Protein AF-A0A7K4B8G2-F1 (afdb_monomer)

Sequence (146 aa):
MVTYFCTTCWHASPSYLKSCPRCGSSDRFCTEQQYAELMIRYLHHPMRRYRLVALKNLTWLKWKDAIPEIRERIRIEKEPDVKAQARRTLESIETYHSRNDKPDSPYIEPGQTRQYALISEPVCKIIPIRQMLKKKGYHHLRYKKS

Mean predicted aligned error: 14.23 Å

Foldseek 3Di:
DWWWADPPPGDIDPDFDCADPVPRDSPGTHTLVVSLVVLLVQCPPPDPVSVLVSLVSCLVSLDPVSLVSLVVSLVPPPDVVSNVSSVVSNCSSCVVCVVVPPDPPPDDPPPDPPPPDDDPDPPPPPDPVVVVCVVVVVPVPDDDDD

Structure (mmCIF, N/CA/C/O backbone):
data_AF-A0A7K4B8G2-F1
#
_entry.id   AF-A0A7K4B8G2-F1
#
loop_
_atom_site.group_PDB
_atom_site.id
_atom_site.type_symbol
_atom_site.label_atom_id
_atom_site.label_alt_id
_atom_site.label_comp_id
_atom_site.label_asym_id
_atom_site.label_entity_id
_atom_site.label_seq_id
_atom_site.pdbx_PDB_ins_code
_atom_site.Cartn_x
_atom_site.Cartn_y
_atom_site.Cartn_z
_atom_site.occupancy
_atom_site.B_iso_or_equiv
_atom_site.auth_seq_id
_atom_site.auth_comp_id
_atom_site.auth_asym_id
_atom_site.auth_atom_id
_atom_site.pdbx_PDB_model_num
ATOM 1 N N . MET A 1 1 ? 1.604 7.423 -19.012 1.00 68.88 1 MET A N 1
ATOM 2 C CA . MET A 1 1 ? 2.724 6.459 -19.125 1.00 68.88 1 MET A CA 1
ATOM 3 C C . MET A 1 1 ? 2.443 5.311 -18.175 1.00 68.88 1 MET A C 1
ATOM 5 O O . MET A 1 1 ? 1.980 5.583 -17.078 1.00 68.88 1 MET A O 1
ATOM 9 N N . VAL A 1 2 ? 2.652 4.064 -18.599 1.00 82.12 2 VAL A N 1
ATOM 10 C CA . VAL A 1 2 ? 2.402 2.878 -17.762 1.00 82.12 2 VAL A CA 1
ATOM 11 C C . VAL A 1 2 ? 3.645 2.600 -16.917 1.00 82.12 2 VAL A C 1
ATOM 13 O O . VAL A 1 2 ? 4.735 2.499 -17.474 1.00 82.12 2 VAL A O 1
ATOM 16 N N . THR A 1 3 ? 3.489 2.480 -15.597 1.00 89.19 3 THR A N 1
ATOM 17 C CA . THR A 1 3 ? 4.586 2.123 -14.681 1.00 89.19 3 THR A CA 1
ATOM 18 C C . THR A 1 3 ? 4.527 0.631 -14.355 1.00 89.19 3 THR A C 1
ATOM 20 O O . THR A 1 3 ? 3.448 0.079 -14.131 1.00 89.19 3 THR A O 1
ATOM 23 N N . TYR A 1 4 ? 5.688 -0.020 -14.323 1.00 90.06 4 TYR A N 1
ATOM 24 C CA . TYR A 1 4 ? 5.842 -1.436 -13.999 1.00 90.06 4 TYR A CA 1
ATOM 25 C C . TYR A 1 4 ? 6.581 -1.627 -12.679 1.00 90.06 4 TYR A C 1
ATOM 27 O O . TYR A 1 4 ? 7.459 -0.836 -12.329 1.00 90.06 4 TYR A O 1
ATOM 35 N N . PHE A 1 5 ? 6.274 -2.715 -11.978 1.00 91.38 5 PHE A N 1
ATOM 36 C CA . PHE A 1 5 ? 6.774 -2.970 -10.630 1.00 91.38 5 PHE A CA 1
ATOM 37 C C . PHE A 1 5 ? 7.434 -4.331 -10.499 1.00 91.38 5 PHE A C 1
ATOM 39 O O . PHE A 1 5 ? 6.859 -5.352 -10.871 1.00 91.38 5 PHE A O 1
ATOM 46 N N . CYS A 1 6 ? 8.620 -4.347 -9.895 1.00 91.38 6 CYS A N 1
ATOM 47 C CA . CYS A 1 6 ? 9.242 -5.577 -9.428 1.00 91.38 6 CYS A CA 1
ATOM 48 C C . CYS A 1 6 ? 8.544 -6.057 -8.149 1.00 91.38 6 CYS A C 1
ATOM 50 O O . CYS A 1 6 ? 8.520 -5.351 -7.139 1.00 91.38 6 CYS A 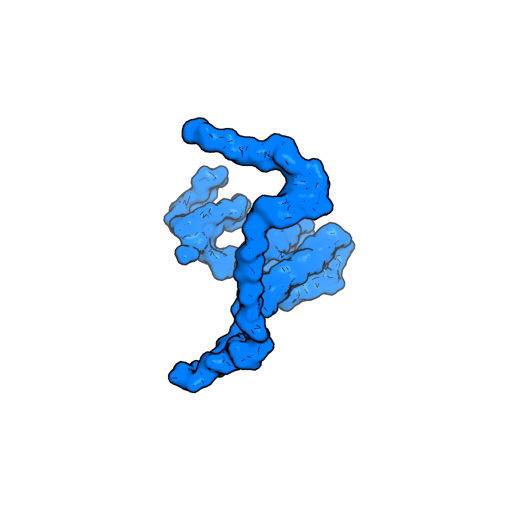O 1
ATOM 52 N N . THR A 1 7 ? 8.018 -7.277 -8.165 1.00 89.88 7 THR A N 1
ATOM 53 C CA . THR A 1 7 ? 7.311 -7.892 -7.029 1.00 89.88 7 THR A CA 1
ATOM 54 C C . THR A 1 7 ? 8.234 -8.206 -5.847 1.00 89.88 7 THR A C 1
ATOM 56 O O . THR A 1 7 ? 7.792 -8.186 -4.697 1.00 89.88 7 THR A O 1
ATOM 59 N N . THR A 1 8 ? 9.522 -8.429 -6.118 1.00 89.75 8 THR A N 1
ATOM 60 C CA . THR A 1 8 ? 10.526 -8.837 -5.124 1.00 89.75 8 THR A CA 1
ATOM 61 C C . THR A 1 8 ? 11.086 -7.660 -4.328 1.00 89.75 8 THR A C 1
ATOM 63 O O . THR A 1 8 ? 11.188 -7.729 -3.105 1.00 89.75 8 THR A O 1
ATOM 66 N N . CYS A 1 9 ? 11.461 -6.567 -5.005 1.00 89.81 9 CYS A N 1
ATOM 67 C CA . CYS A 1 9 ? 12.116 -5.415 -4.364 1.00 89.81 9 CYS A CA 1
ATOM 68 C C . CYS A 1 9 ? 11.344 -4.094 -4.473 1.00 89.81 9 CYS A C 1
ATOM 70 O O . CYS A 1 9 ? 11.853 -3.059 -4.032 1.00 89.81 9 CYS A O 1
ATOM 72 N N . TRP A 1 10 ? 10.148 -4.117 -5.071 1.00 90.31 10 TRP A N 1
ATOM 73 C CA . TRP A 1 10 ? 9.252 -2.959 -5.205 1.00 90.31 10 TRP A CA 1
ATOM 74 C C . TRP A 1 10 ? 9.845 -1.814 -6.033 1.00 90.31 10 TRP A C 1
ATOM 76 O O . TRP A 1 10 ? 9.486 -0.651 -5.869 1.00 90.31 10 TRP A O 1
ATOM 86 N N . HIS A 1 11 ? 10.796 -2.127 -6.914 1.00 90.88 11 HIS A N 1
ATOM 87 C CA . HIS A 1 11 ? 11.365 -1.151 -7.833 1.00 90.88 11 HIS A CA 1
ATOM 88 C C . HIS A 1 11 ? 10.362 -0.811 -8.940 1.00 90.88 11 HIS A C 1
ATOM 90 O O . HIS A 1 11 ? 9.848 -1.715 -9.599 1.00 90.88 11 HIS A O 1
ATOM 96 N N . ALA A 1 12 ? 10.122 0.485 -9.134 1.00 91.75 12 ALA A N 1
ATOM 97 C CA . ALA A 1 12 ? 9.294 1.025 -10.203 1.00 91.75 12 ALA A CA 1
ATOM 98 C C . ALA A 1 12 ? 10.139 1.288 -11.457 1.00 91.75 12 ALA A C 1
ATOM 100 O O . ALA A 1 12 ? 11.237 1.836 -11.353 1.00 91.75 12 ALA A O 1
ATOM 101 N N . SER A 1 13 ? 9.615 0.935 -12.628 1.00 90.25 13 SER A N 1
ATOM 102 C CA . SER A 1 13 ? 10.247 1.148 -13.931 1.00 90.25 13 SER A CA 1
ATOM 103 C C . SER A 1 13 ? 9.246 1.764 -14.916 1.00 90.25 13 SER A C 1
ATOM 105 O O . SER A 1 13 ? 8.100 1.312 -14.965 1.00 90.25 13 SER A O 1
ATOM 107 N N . PRO A 1 14 ? 9.644 2.760 -15.732 1.00 91.12 14 PRO A N 1
ATOM 108 C CA . PRO A 1 14 ? 8.775 3.340 -16.760 1.00 91.12 14 PRO A CA 1
ATOM 109 C C . PRO A 1 14 ? 8.568 2.411 -17.968 1.00 91.12 14 PRO A C 1
ATOM 111 O O . PRO A 1 14 ? 7.732 2.682 -18.826 1.00 91.12 14 PRO A O 1
ATOM 114 N N . SER A 1 15 ? 9.342 1.329 -18.062 1.00 89.38 15 SER A N 1
ATOM 115 C CA . SER A 1 15 ? 9.267 0.334 -19.128 1.00 89.38 15 SER A CA 1
ATOM 116 C C . SER A 1 15 ? 9.265 -1.081 -18.556 1.00 89.38 15 SER A C 1
ATOM 118 O O . SER A 1 15 ? 9.790 -1.339 -17.468 1.00 89.38 15 SER A O 1
ATOM 120 N N . TYR A 1 16 ? 8.665 -2.009 -19.299 1.00 88.00 16 TYR A N 1
ATOM 121 C CA . TYR A 1 16 ? 8.719 -3.426 -18.966 1.00 88.00 16 TYR A CA 1
ATOM 122 C C . TYR A 1 16 ? 10.147 -3.952 -19.161 1.00 88.00 16 TYR A C 1
ATOM 124 O O . TYR A 1 16 ? 10.740 -3.771 -20.225 1.00 88.00 16 TYR A O 1
ATOM 132 N N . LEU A 1 17 ? 10.686 -4.625 -18.143 1.00 87.69 17 LEU A N 1
ATOM 133 C CA . LEU A 1 17 ? 12.022 -5.219 -18.160 1.00 87.69 17 LEU A CA 1
ATOM 134 C C . LEU A 1 17 ? 11.918 -6.725 -17.900 1.00 87.69 17 LEU A C 1
ATOM 136 O O . LEU A 1 17 ? 11.107 -7.168 -17.091 1.00 87.69 17 LEU A O 1
ATOM 140 N N . LYS A 1 18 ? 12.761 -7.520 -18.571 1.00 88.06 18 LYS A N 1
ATOM 141 C CA . LYS A 1 18 ? 12.840 -8.976 -18.341 1.00 88.06 18 LYS A CA 1
ATOM 142 C C . LYS A 1 18 ? 13.456 -9.327 -16.984 1.00 88.06 18 LYS A C 1
ATOM 144 O O . LYS A 1 18 ? 13.205 -10.405 -16.465 1.00 88.06 18 LYS A O 1
ATOM 149 N N . SER A 1 19 ? 14.283 -8.441 -16.438 1.00 91.19 19 SER A N 1
ATOM 150 C CA . SER A 1 19 ? 14.939 -8.613 -15.148 1.00 91.19 19 SER A CA 1
ATOM 151 C C . SER A 1 19 ? 15.019 -7.285 -14.411 1.00 91.19 19 SER A C 1
ATOM 153 O O . SER A 1 19 ? 15.093 -6.211 -15.012 1.00 91.19 19 SER A O 1
ATOM 155 N N . CYS A 1 20 ? 14.956 -7.347 -13.083 1.00 91.25 20 CYS A N 1
ATOM 156 C CA . CYS A 1 20 ? 14.972 -6.150 -12.266 1.00 91.25 20 CYS A CA 1
ATOM 157 C C . CYS A 1 20 ? 16.390 -5.579 -12.185 1.00 91.25 20 CYS A C 1
ATOM 159 O O . CYS A 1 20 ? 17.270 -6.265 -11.664 1.00 91.25 20 CYS A O 1
ATOM 161 N N . PRO A 1 21 ? 16.620 -4.311 -12.579 1.00 92.00 21 PRO A N 1
ATOM 162 C CA . PRO A 1 21 ? 17.955 -3.715 -12.531 1.00 92.00 21 PRO A CA 1
ATOM 163 C C . PRO A 1 21 ? 18.452 -3.519 -11.093 1.00 92.00 21 PRO A C 1
ATOM 165 O O . PRO A 1 21 ? 19.644 -3.362 -10.866 1.00 92.00 21 PRO A O 1
ATOM 168 N N . ARG A 1 22 ? 17.541 -3.536 -10.109 1.00 92.50 22 ARG A N 1
ATOM 169 C CA . ARG A 1 22 ? 17.868 -3.336 -8.695 1.00 92.50 22 ARG A CA 1
ATOM 170 C C . ARG A 1 22 ? 18.217 -4.627 -7.959 1.00 92.50 22 ARG A C 1
ATOM 172 O O . ARG A 1 22 ? 19.099 -4.605 -7.111 1.00 92.50 22 ARG A O 1
ATOM 179 N N . CYS A 1 23 ? 17.493 -5.719 -8.212 1.00 93.25 23 CYS A N 1
ATOM 180 C CA . CYS A 1 23 ? 17.643 -6.958 -7.437 1.00 93.25 23 CYS A CA 1
ATOM 181 C C . CYS A 1 23 ? 17.953 -8.201 -8.278 1.00 93.25 23 CYS A C 1
ATOM 183 O O . CYS A 1 23 ? 18.018 -9.290 -7.722 1.00 93.25 23 CYS A O 1
ATOM 185 N N . GLY A 1 24 ? 18.080 -8.076 -9.601 1.00 91.44 24 GLY A N 1
ATOM 186 C CA . GLY A 1 24 ? 18.413 -9.186 -10.502 1.00 91.44 24 GLY A CA 1
ATOM 187 C C . GLY A 1 24 ? 17.293 -10.206 -10.733 1.00 91.44 24 GLY A C 1
ATOM 188 O O . GLY A 1 24 ? 17.444 -11.086 -11.570 1.00 91.44 24 GLY A O 1
ATOM 189 N N . SER A 1 25 ? 16.162 -10.078 -10.035 1.00 88.88 25 SER A N 1
ATOM 190 C CA . SER A 1 25 ? 15.000 -10.958 -10.188 1.00 88.88 25 SER A CA 1
ATOM 191 C C . SER A 1 25 ? 14.512 -10.973 -11.635 1.00 88.88 25 SER A C 1
ATOM 193 O O . SER A 1 25 ? 14.192 -9.913 -12.176 1.00 88.88 25 SER A O 1
ATOM 195 N N . SER A 1 26 ? 14.422 -12.160 -12.231 1.00 85.69 26 SER A N 1
ATOM 196 C CA . SER A 1 26 ? 13.740 -12.406 -13.508 1.00 85.69 26 SER A CA 1
ATOM 197 C C . SER A 1 26 ? 12.228 -12.576 -13.347 1.00 85.69 26 SER A C 1
ATOM 199 O O . SER A 1 26 ? 11.517 -12.703 -14.344 1.00 85.69 26 SER A O 1
ATOM 201 N N . ASP A 1 27 ? 11.726 -12.583 -12.106 1.00 71.31 27 ASP A N 1
ATOM 202 C CA . ASP A 1 27 ? 10.292 -12.686 -11.857 1.00 71.31 27 ASP A CA 1
ATOM 203 C C . ASP A 1 27 ? 9.531 -11.472 -12.393 1.00 71.31 27 ASP A C 1
ATOM 205 O O . ASP A 1 27 ? 10.029 -10.344 -12.433 1.00 71.31 27 ASP A O 1
ATOM 209 N N . ARG A 1 28 ? 8.296 -11.761 -12.818 1.00 72.69 28 ARG A N 1
ATOM 210 C CA . ARG A 1 28 ? 7.392 -10.892 -13.577 1.00 72.69 28 ARG A CA 1
ATOM 211 C C . ARG A 1 28 ? 7.379 -9.456 -13.045 1.00 72.69 28 ARG A C 1
ATOM 213 O O . ARG A 1 28 ? 6.961 -9.206 -11.916 1.00 72.69 28 ARG A O 1
ATOM 220 N N . PHE A 1 29 ? 7.742 -8.508 -13.910 1.00 83.38 29 PHE A N 1
ATOM 221 C CA . PHE A 1 29 ? 7.331 -7.120 -13.740 1.00 83.38 29 PHE A CA 1
ATOM 222 C C . PHE A 1 29 ? 5.820 -7.035 -13.931 1.00 83.38 29 PHE A C 1
ATOM 224 O O . PHE A 1 29 ? 5.295 -7.410 -14.980 1.00 83.38 29 PHE A O 1
ATOM 231 N N . CYS A 1 30 ? 5.128 -6.558 -12.906 1.00 88.75 30 CYS A N 1
ATOM 232 C CA . CYS A 1 30 ? 3.680 -6.418 -12.919 1.00 88.75 30 CYS A CA 1
ATOM 233 C C . CYS A 1 30 ? 3.278 -5.019 -13.378 1.00 88.75 30 CYS A C 1
ATOM 235 O O . CYS A 1 30 ? 4.003 -4.047 -13.148 1.00 88.75 30 CYS A O 1
ATOM 237 N N . THR A 1 31 ? 2.107 -4.916 -14.004 1.00 92.38 31 THR A N 1
ATOM 238 C CA . THR A 1 31 ? 1.465 -3.618 -14.241 1.00 92.38 31 THR A CA 1
ATOM 239 C C . THR A 1 31 ? 1.064 -2.975 -12.914 1.00 92.38 31 THR A C 1
ATOM 241 O O . THR A 1 31 ? 0.992 -3.644 -11.882 1.00 92.38 31 THR A O 1
ATOM 244 N N . GLU A 1 32 ? 0.769 -1.677 -12.937 1.00 92.88 32 GLU A N 1
ATOM 245 C CA . GLU A 1 32 ? 0.281 -0.948 -11.763 1.00 92.88 32 GLU A CA 1
ATOM 246 C C . GLU A 1 32 ? -0.926 -1.618 -11.097 1.00 92.88 32 GLU A C 1
ATOM 248 O O . GLU A 1 32 ? -0.909 -1.838 -9.888 1.00 92.88 32 GLU A O 1
ATOM 253 N N . GLN A 1 33 ? -1.916 -2.039 -11.889 1.00 94.12 33 GLN A N 1
ATOM 254 C CA . GLN A 1 33 ? -3.099 -2.739 -11.390 1.00 94.12 33 GLN A CA 1
ATOM 255 C C . GLN A 1 33 ? -2.739 -4.068 -10.710 1.00 94.12 33 GLN A C 1
ATOM 257 O O . GLN A 1 33 ? -3.117 -4.303 -9.566 1.00 94.12 33 GLN A O 1
ATOM 262 N N . GLN A 1 34 ? -1.959 -4.925 -11.379 1.00 93.94 34 GLN A N 1
ATOM 263 C CA . GLN A 1 34 ? -1.535 -6.214 -10.816 1.00 93.94 34 GLN A CA 1
ATOM 264 C C . GLN A 1 34 ? -0.732 -6.029 -9.523 1.00 93.94 34 GLN A C 1
ATOM 266 O O . GLN A 1 34 ? -0.855 -6.805 -8.574 1.00 93.94 34 GLN A O 1
ATOM 271 N N . TYR A 1 35 ? 0.101 -4.991 -9.484 1.00 94.81 35 TYR A N 1
ATOM 272 C CA . TYR A 1 35 ? 0.885 -4.653 -8.310 1.00 94.81 35 TYR A CA 1
ATOM 273 C C . TYR A 1 35 ? 0.003 -4.142 -7.164 1.00 94.81 35 TYR A C 1
ATOM 275 O O . TYR A 1 35 ? 0.189 -4.566 -6.022 1.00 94.81 35 TYR A O 1
ATOM 283 N N . ALA A 1 36 ? -0.996 -3.304 -7.449 1.00 96.38 36 ALA A N 1
ATOM 284 C CA . ALA A 1 36 ? -1.971 -2.849 -6.463 1.00 96.38 36 ALA A CA 1
ATOM 285 C C . ALA A 1 36 ? -2.772 -4.020 -5.869 1.00 96.38 36 ALA A C 1
ATOM 287 O O . ALA A 1 36 ? -2.872 -4.136 -4.646 1.00 96.38 36 ALA A O 1
ATOM 288 N N . GLU A 1 37 ? -3.260 -4.935 -6.709 1.00 96.81 37 GLU A N 1
ATOM 289 C CA . GLU A 1 37 ? -3.948 -6.160 -6.280 1.00 96.81 37 GLU A CA 1
ATOM 290 C C . GLU A 1 37 ? -3.058 -7.033 -5.380 1.00 96.81 37 GLU A C 1
ATOM 292 O O . GLU A 1 37 ? -3.507 -7.539 -4.347 1.00 96.81 37 GLU A O 1
ATOM 297 N N . LEU A 1 38 ? -1.771 -7.173 -5.719 1.00 95.81 38 LEU A N 1
ATOM 298 C CA . LEU A 1 38 ? -0.800 -7.868 -4.873 1.00 95.81 38 LEU A CA 1
ATOM 299 C C . LEU A 1 38 ? -0.633 -7.172 -3.513 1.00 95.81 38 LEU A C 1
ATOM 301 O O . LEU A 1 38 ? -0.613 -7.843 -2.479 1.00 95.81 38 LEU A O 1
ATOM 305 N N . MET A 1 39 ? -0.545 -5.839 -3.488 1.00 97.56 39 MET A N 1
ATOM 306 C CA . MET A 1 39 ? -0.435 -5.084 -2.236 1.00 97.56 39 MET A CA 1
ATOM 307 C C . MET A 1 39 ? -1.691 -5.229 -1.371 1.00 97.56 39 MET A C 1
ATOM 309 O O . MET A 1 39 ? -1.565 -5.376 -0.156 1.00 97.56 39 MET A O 1
ATOM 313 N N . ILE A 1 40 ? -2.884 -5.273 -1.970 1.00 98.38 40 ILE A N 1
ATOM 314 C CA . ILE A 1 40 ? -4.130 -5.559 -1.247 1.00 98.38 40 ILE A CA 1
ATOM 315 C C . ILE A 1 40 ? -4.045 -6.927 -0.555 1.00 98.38 40 ILE A C 1
ATOM 317 O O . ILE A 1 40 ? -4.314 -7.026 0.643 1.00 98.38 40 ILE A O 1
ATOM 321 N N . ARG A 1 41 ? -3.572 -7.972 -1.248 1.00 97.69 41 ARG A N 1
ATOM 322 C CA . ARG A 1 41 ? -3.358 -9.296 -0.628 1.00 97.69 41 ARG A CA 1
ATOM 323 C C . ARG A 1 41 ? -2.351 -9.232 0.522 1.00 97.69 41 ARG A C 1
ATOM 325 O O . ARG A 1 41 ? -2.555 -9.858 1.560 1.00 97.69 41 ARG A O 1
ATOM 332 N N . TYR A 1 42 ? -1.286 -8.443 0.379 1.00 97.50 42 TYR A N 1
ATOM 333 C CA . TYR A 1 42 ? -0.271 -8.271 1.423 1.00 97.50 42 TYR A CA 1
ATOM 334 C C . TYR A 1 42 ? -0.773 -7.547 2.676 1.00 97.50 42 TYR A C 1
ATOM 336 O O . TYR A 1 42 ? -0.154 -7.703 3.732 1.00 97.50 42 TYR A O 1
ATOM 344 N N . LEU A 1 43 ? -1.908 -6.839 2.627 1.00 98.31 43 LEU A N 1
ATOM 345 C CA . LEU A 1 43 ? -2.555 -6.339 3.845 1.00 98.31 43 LEU A CA 1
ATOM 346 C C . LEU A 1 43 ? -2.941 -7.481 4.790 1.00 98.31 43 LEU A C 1
ATOM 348 O O . LEU A 1 43 ? -2.916 -7.289 6.000 1.00 98.31 43 LEU A O 1
ATOM 352 N N . HIS A 1 44 ? -3.228 -8.672 4.262 1.00 97.38 44 HIS A N 1
ATOM 353 C CA . HIS A 1 44 ? -3.594 -9.866 5.034 1.00 97.38 44 HIS A CA 1
ATOM 354 C C . HIS A 1 44 ? -2.407 -10.738 5.437 1.00 97.38 44 HIS A C 1
ATOM 356 O O . HIS A 1 44 ? -2.587 -11.772 6.075 1.00 97.38 44 HIS A O 1
ATOM 362 N N . HIS A 1 45 ? -1.184 -10.329 5.105 1.00 97.62 45 HIS A N 1
ATOM 363 C CA . HIS A 1 45 ? -0.003 -11.133 5.381 1.00 97.62 45 HIS A CA 1
ATOM 364 C C . HIS A 1 45 ? 0.254 -11.252 6.899 1.00 97.62 45 HIS A C 1
ATOM 366 O O . HIS A 1 45 ? 0.174 -10.239 7.602 1.00 97.62 45 HIS A O 1
ATOM 372 N N . PRO A 1 46 ? 0.627 -12.434 7.433 1.00 97.25 46 PRO A N 1
ATOM 373 C CA . PRO A 1 46 ? 0.842 -12.630 8.873 1.00 97.25 46 PRO A CA 1
ATOM 374 C C . PRO A 1 46 ? 1.999 -11.794 9.431 1.00 97.25 46 PRO A C 1
ATOM 376 O O . PRO A 1 46 ? 1.942 -11.306 10.557 1.00 97.25 46 PRO A O 1
ATOM 379 N N . MET A 1 47 ? 3.043 -11.563 8.634 1.00 97.62 47 MET A N 1
ATOM 380 C CA . MET A 1 47 ? 4.174 -10.731 9.055 1.00 97.62 47 MET A CA 1
ATOM 381 C C . MET A 1 47 ? 3.882 -9.231 8.902 1.00 97.62 47 MET A C 1
ATOM 383 O O . MET A 1 47 ? 3.677 -8.741 7.786 1.00 97.62 47 MET A O 1
ATOM 387 N N . ARG A 1 48 ? 4.016 -8.496 10.013 1.00 97.75 48 ARG A N 1
ATOM 388 C CA . ARG A 1 48 ? 3.944 -7.027 10.131 1.00 97.75 48 ARG A CA 1
ATOM 389 C C . ARG A 1 48 ? 4.602 -6.264 8.981 1.00 97.75 48 ARG A C 1
ATOM 391 O O . ARG A 1 48 ? 4.016 -5.348 8.408 1.00 97.75 48 ARG A O 1
ATOM 398 N N . ARG A 1 49 ? 5.841 -6.642 8.635 1.00 97.06 49 ARG A N 1
ATOM 399 C CA . ARG A 1 49 ? 6.659 -5.951 7.625 1.00 97.06 49 ARG A CA 1
ATOM 400 C C . ARG A 1 49 ? 5.938 -5.839 6.280 1.00 97.06 49 ARG A C 1
ATOM 402 O O . ARG A 1 49 ? 5.964 -4.766 5.686 1.00 97.06 49 ARG A O 1
ATOM 409 N N . TYR A 1 50 ? 5.288 -6.907 5.818 1.00 96.81 50 TYR A N 1
ATOM 410 C CA . TYR A 1 50 ? 4.596 -6.901 4.527 1.00 96.81 50 TYR A CA 1
ATOM 411 C C . TYR A 1 50 ? 3.333 -6.042 4.553 1.00 96.81 50 TYR A C 1
ATOM 413 O O . TYR A 1 50 ? 3.095 -5.313 3.594 1.00 96.81 50 TYR A O 1
ATOM 421 N N . ARG A 1 51 ? 2.596 -6.017 5.671 1.00 98.25 51 ARG A N 1
ATOM 422 C CA . ARG A 1 51 ? 1.435 -5.126 5.833 1.00 98.25 51 ARG A CA 1
ATOM 423 C C . ARG A 1 51 ? 1.842 -3.654 5.757 1.00 98.25 51 ARG A C 1
ATOM 425 O O . ARG A 1 51 ? 1.231 -2.875 5.031 1.00 98.25 51 ARG A O 1
ATOM 432 N N . LEU A 1 52 ? 2.927 -3.273 6.438 1.00 98.12 52 LEU A N 1
ATOM 433 C CA . LEU A 1 52 ? 3.462 -1.905 6.372 1.00 98.12 52 LEU A CA 1
ATOM 434 C C . LEU A 1 52 ? 3.925 -1.522 4.964 1.00 98.12 52 LEU A C 1
ATOM 436 O O . LEU A 1 52 ? 3.693 -0.399 4.518 1.00 98.12 52 LEU A O 1
ATOM 440 N N . VAL A 1 53 ? 4.590 -2.443 4.269 1.00 96.44 53 VAL A N 1
ATOM 441 C CA . VAL A 1 53 ? 5.024 -2.237 2.883 1.00 96.44 53 VAL A CA 1
ATOM 442 C C . VAL A 1 53 ? 3.820 -2.055 1.967 1.00 96.44 53 VAL A C 1
ATOM 444 O O . VAL A 1 53 ? 3.811 -1.109 1.180 1.00 96.44 53 VAL A O 1
ATOM 447 N N . ALA A 1 54 ? 2.803 -2.906 2.089 1.00 97.69 54 ALA A N 1
ATOM 448 C CA . ALA A 1 54 ? 1.574 -2.804 1.316 1.00 97.69 54 ALA A CA 1
ATOM 449 C C . ALA A 1 54 ? 0.910 -1.438 1.496 1.00 97.69 54 ALA A C 1
ATOM 451 O O . ALA A 1 54 ? 0.661 -0.744 0.515 1.00 97.69 54 ALA A O 1
A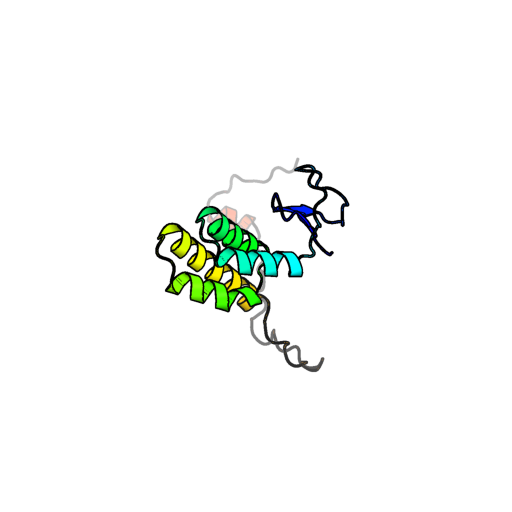TOM 452 N N . LEU A 1 55 ? 0.727 -0.995 2.742 1.00 98.50 55 LEU A N 1
ATOM 453 C CA . LEU A 1 55 ? 0.139 0.311 3.050 1.00 98.50 55 LEU A CA 1
ATOM 454 C C . LEU A 1 55 ? 0.931 1.478 2.438 1.00 98.50 55 LEU A C 1
ATOM 456 O O . LEU A 1 55 ? 0.344 2.395 1.862 1.00 98.50 55 LEU A O 1
ATOM 460 N N . LYS A 1 56 ? 2.267 1.442 2.513 1.00 97.19 56 LYS A N 1
ATOM 461 C CA . LYS A 1 56 ? 3.124 2.473 1.902 1.00 97.19 56 LYS A CA 1
ATOM 462 C C . LYS A 1 56 ? 2.993 2.501 0.379 1.00 97.19 56 LYS A C 1
ATOM 464 O O . LYS A 1 56 ? 2.850 3.579 -0.191 1.00 97.19 56 LYS A O 1
ATOM 469 N N . ASN A 1 57 ? 3.011 1.336 -0.266 1.00 96.19 57 ASN A N 1
ATOM 470 C CA . ASN A 1 57 ? 2.866 1.244 -1.717 1.00 96.19 57 ASN A CA 1
ATOM 471 C C . ASN A 1 57 ? 1.471 1.690 -2.170 1.00 96.19 57 ASN A C 1
ATOM 473 O O . ASN A 1 57 ? 1.372 2.501 -3.081 1.00 96.19 57 ASN A O 1
ATOM 477 N N . LEU A 1 58 ? 0.404 1.269 -1.486 1.00 97.69 58 LEU A N 1
ATOM 478 C CA . LEU A 1 58 ? -0.964 1.716 -1.777 1.00 97.69 58 LEU A CA 1
ATOM 479 C C . LEU A 1 58 ? -1.131 3.232 -1.592 1.00 97.69 58 LEU A C 1
ATOM 481 O O . LEU A 1 58 ? -1.796 3.882 -2.397 1.00 97.69 58 LEU A O 1
ATOM 485 N N . THR A 1 59 ? -0.472 3.819 -0.584 1.00 97.56 59 THR A N 1
ATOM 486 C CA . THR A 1 59 ? -0.435 5.282 -0.399 1.00 97.56 59 THR A CA 1
ATOM 487 C C . THR A 1 59 ? 0.205 5.986 -1.593 1.00 97.56 59 THR A C 1
ATOM 489 O O . THR A 1 59 ? -0.246 7.066 -1.976 1.00 97.56 59 THR A O 1
ATOM 492 N N . TRP A 1 60 ? 1.276 5.418 -2.146 1.00 95.31 60 TRP A N 1
ATOM 493 C CA . TRP A 1 60 ? 1.992 5.990 -3.283 1.00 95.31 60 TRP A CA 1
ATOM 494 C C . TRP A 1 60 ? 1.205 5.832 -4.590 1.00 95.31 60 TRP A C 1
ATOM 496 O O . TRP A 1 60 ? 1.078 6.805 -5.326 1.00 95.31 60 TRP A O 1
ATOM 506 N N . LEU A 1 61 ? 0.592 4.665 -4.807 1.00 95.19 61 LEU A N 1
ATOM 507 C CA . LEU A 1 61 ? -0.265 4.370 -5.962 1.00 95.19 61 LEU A CA 1
ATOM 508 C C . LEU A 1 61 ? -1.582 5.158 -5.972 1.00 95.19 61 LEU A C 1
ATOM 510 O O . LEU A 1 61 ? -2.220 5.264 -7.009 1.00 95.19 61 LEU A O 1
ATOM 514 N N . LYS A 1 62 ? -2.031 5.667 -4.816 1.00 96.50 62 LYS A N 1
ATOM 515 C CA . LYS A 1 62 ? -3.370 6.266 -4.655 1.00 96.50 62 LYS A CA 1
ATOM 516 C C . LYS A 1 62 ? -4.489 5.326 -5.119 1.00 96.50 62 LYS A C 1
ATOM 518 O O . LYS A 1 62 ? -5.492 5.774 -5.662 1.00 96.50 62 LYS A O 1
ATOM 523 N N . TRP A 1 63 ? -4.348 4.023 -4.886 1.00 97.06 63 TRP A N 1
ATOM 524 C CA . TRP A 1 63 ? -5.284 3.029 -5.413 1.00 97.06 63 TRP A CA 1
ATOM 525 C C . TRP A 1 63 ? -6.630 3.054 -4.672 1.00 97.06 63 TRP A C 1
ATOM 527 O O . TRP A 1 63 ? -6.706 2.667 -3.504 1.00 97.06 63 TRP A O 1
ATOM 537 N N . LYS A 1 64 ? -7.695 3.517 -5.342 1.00 97.00 64 LYS A N 1
ATOM 538 C CA . LYS A 1 64 ? -9.023 3.733 -4.736 1.00 97.00 64 LYS A CA 1
ATOM 539 C C . LYS A 1 64 ? -9.665 2.436 -4.249 1.00 97.00 64 LYS A C 1
ATOM 541 O O . LYS A 1 64 ? -10.196 2.393 -3.141 1.00 97.00 64 LYS A O 1
ATOM 546 N N . ASP A 1 65 ? -9.538 1.362 -5.021 1.00 97.06 65 ASP A N 1
ATOM 547 C CA . ASP A 1 65 ? -10.210 0.090 -4.725 1.00 97.06 65 ASP A CA 1
ATOM 548 C C . ASP A 1 65 ? -9.642 -0.616 -3.485 1.00 97.06 65 ASP A C 1
ATOM 550 O O . ASP A 1 65 ? -10.241 -1.556 -2.97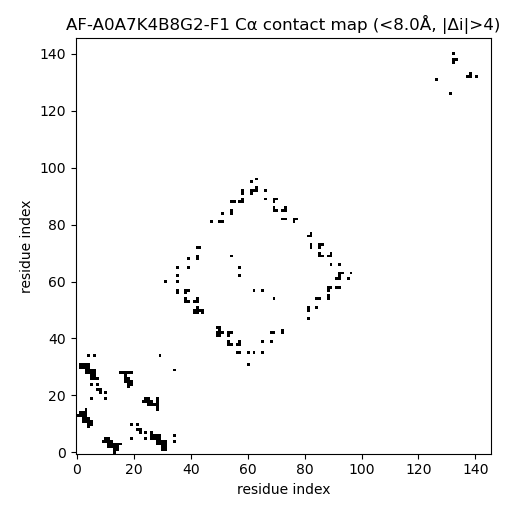2 1.00 97.06 65 ASP A O 1
ATOM 554 N N . ALA A 1 66 ? -8.510 -0.148 -2.947 1.00 98.12 66 ALA A N 1
ATOM 555 C CA . ALA A 1 66 ? -7.951 -0.664 -1.702 1.00 98.12 66 ALA A CA 1
ATOM 556 C C . ALA A 1 66 ? -8.662 -0.125 -0.445 1.00 98.12 66 ALA A C 1
ATOM 558 O O . ALA A 1 66 ? -8.435 -0.648 0.648 1.00 98.12 66 ALA A O 1
ATOM 559 N N . ILE A 1 67 ? -9.506 0.910 -0.562 1.00 98.38 67 ILE A N 1
ATOM 560 C CA . ILE A 1 67 ? -10.177 1.560 0.579 1.00 98.38 67 ILE A CA 1
ATOM 561 C C . ILE A 1 67 ? -10.932 0.562 1.481 1.00 98.38 67 ILE A C 1
ATOM 563 O O . ILE A 1 67 ? -10.716 0.616 2.697 1.00 98.38 67 ILE A O 1
ATOM 567 N N . PRO A 1 68 ? -11.779 -0.355 0.962 1.00 98.50 68 PRO A N 1
ATOM 568 C CA . PRO A 1 68 ? -12.508 -1.307 1.804 1.00 98.50 68 PRO A CA 1
ATOM 569 C C . PRO A 1 68 ? -11.568 -2.196 2.626 1.00 98.50 68 PRO A C 1
ATOM 571 O O . PRO A 1 68 ? -11.754 -2.363 3.830 1.00 98.50 68 PRO A O 1
ATOM 574 N N . GLU A 1 69 ? -10.499 -2.681 1.998 1.00 98.56 69 GLU A N 1
ATOM 575 C CA . GLU A 1 69 ? -9.509 -3.570 2.614 1.00 98.56 69 GLU A CA 1
ATOM 576 C C . GLU A 1 69 ? -8.650 -2.850 3.661 1.00 98.56 69 GLU A C 1
ATOM 578 O O . GLU A 1 69 ? -8.319 -3.407 4.710 1.00 98.56 69 GLU A O 1
ATOM 583 N N . ILE A 1 70 ? -8.336 -1.571 3.435 1.00 98.69 70 ILE A N 1
ATOM 584 C CA . ILE A 1 70 ? -7.646 -0.735 4.425 1.00 98.69 70 ILE A CA 1
ATOM 585 C C . ILE A 1 70 ? -8.555 -0.471 5.634 1.00 98.69 70 ILE A C 1
ATOM 587 O O . ILE A 1 70 ? -8.087 -0.540 6.775 1.00 98.69 70 ILE A O 1
ATOM 591 N N . ARG A 1 71 ? -9.849 -0.196 5.420 1.00 98.69 71 ARG A N 1
ATOM 592 C CA . ARG A 1 71 ? -10.824 -0.016 6.513 1.00 98.69 71 ARG A CA 1
ATOM 593 C C . ARG A 1 71 ? -10.955 -1.281 7.351 1.00 98.69 71 ARG A C 1
ATOM 595 O O . ARG A 1 71 ? -10.886 -1.204 8.580 1.00 98.69 71 ARG A O 1
ATOM 602 N N . GLU A 1 72 ? -11.060 -2.432 6.696 1.00 98.38 72 GLU A N 1
ATOM 603 C CA . GLU A 1 72 ? -11.100 -3.718 7.385 1.00 98.38 72 GLU A CA 1
ATOM 604 C C . GLU A 1 72 ? -9.811 -3.962 8.176 1.00 98.38 72 GLU A C 1
ATOM 606 O O . GLU A 1 72 ? -9.861 -4.311 9.358 1.00 98.38 72 GLU A O 1
ATOM 611 N N . ARG A 1 73 ? -8.646 -3.653 7.590 1.00 98.06 73 ARG A N 1
ATOM 612 C CA . ARG A 1 73 ? -7.365 -3.729 8.300 1.00 98.06 73 ARG A CA 1
ATOM 613 C C . ARG A 1 73 ? -7.358 -2.883 9.570 1.00 98.06 73 ARG A C 1
ATOM 615 O O . ARG A 1 73 ? -6.946 -3.380 10.611 1.00 98.06 73 ARG A O 1
ATOM 622 N N . ILE A 1 74 ? -7.848 -1.641 9.533 1.00 98.56 74 ILE A N 1
ATOM 623 C CA . ILE A 1 74 ? -7.926 -0.770 10.724 1.00 98.56 74 ILE A CA 1
ATOM 624 C C . ILE A 1 74 ? -8.791 -1.396 11.831 1.00 98.56 74 ILE A C 1
ATOM 626 O O . ILE A 1 74 ? -8.489 -1.209 13.017 1.00 98.56 74 ILE A O 1
ATOM 630 N N . ARG A 1 75 ? -9.854 -2.120 11.460 1.00 98.50 75 ARG A N 1
ATOM 631 C CA . ARG A 1 75 ? -10.777 -2.773 12.398 1.00 98.50 75 ARG A CA 1
ATOM 632 C C . ARG A 1 75 ? -10.106 -3.925 13.144 1.00 98.50 75 ARG A C 1
ATOM 634 O O . ARG A 1 75 ? -10.221 -3.988 14.366 1.00 98.50 75 ARG A O 1
ATOM 641 N N . ILE A 1 76 ? -9.399 -4.797 12.425 1.00 98.06 76 ILE A N 1
ATOM 642 C CA . ILE A 1 76 ? -8.856 -6.051 12.977 1.00 98.06 76 ILE A CA 1
ATOM 643 C C . ILE A 1 76 ? -7.406 -5.958 13.468 1.00 98.06 76 ILE A C 1
ATOM 645 O O . ILE A 1 76 ? -6.948 -6.842 14.191 1.00 98.06 76 ILE A O 1
ATOM 649 N N . GLU A 1 77 ? -6.661 -4.924 13.069 1.00 98.19 77 GLU A N 1
ATOM 650 C CA . GLU A 1 77 ? -5.234 -4.818 13.376 1.00 98.19 77 GLU A CA 1
ATOM 651 C C . GLU A 1 77 ? -4.976 -4.610 14.875 1.00 98.19 77 GLU A C 1
ATOM 653 O O . GLU A 1 77 ? -5.537 -3.706 15.511 1.00 98.19 77 GLU A O 1
ATOM 658 N N . LYS A 1 78 ? -4.088 -5.450 15.417 1.00 97.44 78 LYS A N 1
ATOM 659 C CA . LYS A 1 78 ? -3.673 -5.436 16.827 1.00 97.44 78 LYS A CA 1
ATOM 660 C C . LYS A 1 78 ? -2.428 -4.582 17.033 1.00 97.44 78 LY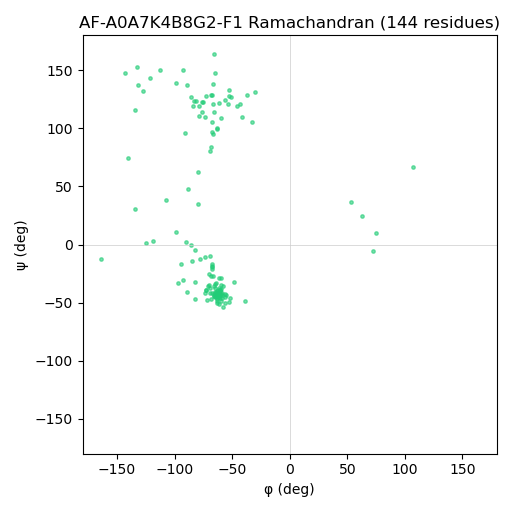S A C 1
ATOM 662 O O . LYS A 1 78 ? -2.251 -4.002 18.101 1.00 97.44 78 LYS A O 1
ATOM 667 N N . GLU A 1 79 ? -1.571 -4.502 16.019 1.00 98.31 79 GLU A N 1
ATOM 668 C CA . GLU A 1 79 ? -0.315 -3.767 16.096 1.00 98.31 79 GLU A CA 1
ATOM 669 C C . GLU A 1 79 ? -0.566 -2.253 15.926 1.00 98.31 79 GLU A C 1
ATOM 671 O O . GLU A 1 79 ? -1.090 -1.816 14.892 1.00 98.31 79 GLU A O 1
ATOM 676 N N . PRO A 1 80 ? -0.224 -1.419 16.927 1.00 98.06 80 PRO A N 1
ATOM 677 C CA . PRO A 1 80 ? -0.636 -0.014 16.958 1.00 98.06 80 PRO A CA 1
ATOM 678 C C . PRO A 1 80 ? -0.023 0.815 15.825 1.00 98.06 80 PRO A C 1
ATOM 680 O O . PRO A 1 80 ? -0.664 1.722 15.292 1.00 98.06 80 PRO A O 1
ATOM 683 N N . ASP A 1 81 ? 1.201 0.496 15.420 1.00 97.94 81 ASP A N 1
ATOM 684 C CA . ASP A 1 81 ? 1.915 1.181 14.350 1.00 97.94 81 ASP A CA 1
ATOM 685 C C . ASP A 1 81 ? 1.346 0.839 12.963 1.00 97.94 81 ASP A C 1
ATOM 687 O O . ASP A 1 81 ? 1.180 1.734 12.132 1.00 97.94 81 ASP A O 1
ATOM 691 N N . VAL A 1 82 ? 0.970 -0.425 12.728 1.00 98.44 82 VAL A N 1
ATOM 692 C CA . VAL A 1 82 ? 0.306 -0.839 11.484 1.00 98.44 82 VAL A CA 1
ATOM 693 C C . VAL A 1 82 ? -1.068 -0.185 11.392 1.00 98.44 82 VAL A C 1
ATOM 695 O O . VAL A 1 82 ? -1.418 0.369 10.349 1.00 98.44 82 VAL A O 1
ATOM 698 N N . LYS A 1 83 ? -1.816 -0.152 12.500 1.00 98.69 83 LYS A N 1
ATOM 699 C CA . LYS A 1 83 ? -3.119 0.520 12.577 1.00 98.69 83 LYS A CA 1
ATOM 700 C C . LYS A 1 83 ? -3.012 2.025 12.316 1.00 98.69 83 LYS A C 1
ATOM 702 O O . LYS A 1 83 ? -3.821 2.575 11.567 1.00 98.69 83 LYS A O 1
ATOM 707 N N . ALA A 1 84 ? -2.006 2.691 12.885 1.00 98.62 84 ALA A N 1
ATOM 708 C CA . ALA A 1 84 ? -1.740 4.107 12.632 1.00 98.62 84 ALA A CA 1
ATOM 709 C C . ALA A 1 84 ? -1.362 4.362 11.163 1.00 98.62 84 ALA A C 1
ATOM 711 O O . ALA A 1 84 ? -1.884 5.291 10.542 1.00 98.62 84 ALA A O 1
ATOM 712 N N . GLN A 1 85 ? -0.506 3.515 10.583 1.00 98.62 85 GLN A N 1
ATOM 713 C CA . GLN A 1 85 ? -0.143 3.603 9.169 1.00 98.62 85 GLN A CA 1
ATOM 714 C C . GLN A 1 85 ? -1.360 3.387 8.259 1.00 98.62 85 GLN A C 1
ATOM 716 O O . GLN A 1 85 ? -1.505 4.099 7.265 1.00 98.62 85 GLN A O 1
ATOM 721 N N . ALA A 1 86 ? -2.252 2.456 8.601 1.00 98.69 86 ALA A N 1
ATOM 722 C CA . ALA A 1 86 ? -3.463 2.189 7.832 1.00 98.69 86 ALA A CA 1
ATOM 723 C C . ALA A 1 86 ? -4.414 3.394 7.828 1.00 98.69 86 ALA A C 1
ATOM 725 O O . ALA A 1 86 ? -4.895 3.779 6.766 1.00 98.69 86 ALA A O 1
ATOM 726 N N . ARG A 1 87 ? -4.597 4.065 8.976 1.00 98.69 87 ARG A N 1
ATOM 727 C CA . ARG A 1 87 ? -5.383 5.311 9.063 1.00 98.69 87 ARG A CA 1
ATOM 728 C C . ARG A 1 87 ? -4.819 6.423 8.179 1.00 98.69 87 ARG A C 1
ATOM 730 O O . ARG A 1 87 ? -5.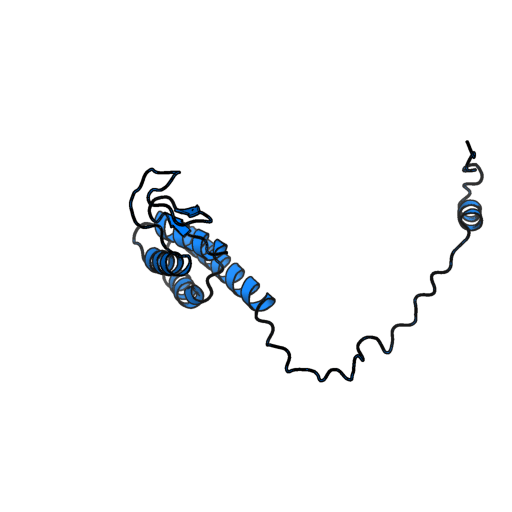561 7.000 7.395 1.00 98.69 87 ARG A O 1
ATOM 737 N N . ARG A 1 88 ? -3.504 6.670 8.248 1.00 98.62 88 ARG A N 1
ATOM 738 C CA . ARG A 1 88 ? -2.831 7.672 7.394 1.00 98.62 88 ARG A CA 1
ATOM 739 C C . ARG A 1 88 ? -2.960 7.344 5.907 1.00 98.62 88 ARG A C 1
ATOM 741 O O . ARG A 1 88 ? -3.130 8.234 5.082 1.00 98.62 88 ARG A O 1
ATOM 748 N N . THR A 1 89 ? -2.857 6.059 5.571 1.00 98.56 89 THR A N 1
ATOM 749 C CA . THR A 1 89 ? -3.004 5.571 4.193 1.00 98.56 89 THR A CA 1
ATOM 750 C C . THR A 1 89 ? -4.415 5.847 3.682 1.00 98.56 89 THR A C 1
ATOM 752 O O . THR A 1 89 ? -4.564 6.424 2.609 1.00 98.56 89 THR A O 1
ATOM 755 N N . LEU A 1 90 ? -5.435 5.499 4.475 1.00 98.62 90 LEU A N 1
ATOM 756 C CA . LEU A 1 90 ? -6.840 5.737 4.149 1.00 98.62 90 LEU A CA 1
ATOM 757 C C . LEU A 1 90 ? -7.116 7.224 3.907 1.00 98.62 90 LEU A C 1
ATOM 759 O O . LEU A 1 90 ? -7.570 7.588 2.827 1.00 98.62 90 LEU A O 1
ATOM 763 N N . GLU A 1 91 ? -6.745 8.076 4.864 1.00 98.31 91 GLU A N 1
ATOM 764 C CA . GLU A 1 91 ? -6.919 9.529 4.774 1.00 98.31 91 GLU A CA 1
ATOM 765 C C . GLU A 1 91 ? -6.240 10.108 3.524 1.00 98.31 91 GLU A C 1
ATOM 767 O O . GLU A 1 91 ? -6.814 10.934 2.813 1.00 98.31 91 GLU A O 1
ATOM 772 N N . SER A 1 92 ? -5.023 9.648 3.214 1.00 98.06 92 SER A N 1
ATOM 773 C CA . SER A 1 92 ? -4.275 10.116 2.047 1.00 98.06 92 SER A CA 1
ATOM 774 C C . SER A 1 92 ? -4.947 9.746 0.723 1.00 98.06 92 SER A C 1
ATOM 776 O O . SER A 1 92 ? -4.952 10.563 -0.202 1.00 98.06 92 SER A O 1
ATOM 778 N N . ILE A 1 93 ? -5.486 8.529 0.615 1.00 97.69 93 ILE A N 1
ATOM 779 C CA . ILE A 1 93 ? -6.172 8.053 -0.594 1.00 97.69 93 ILE A CA 1
ATOM 780 C C . ILE A 1 93 ? -7.518 8.768 -0.742 1.00 97.69 93 ILE A C 1
ATOM 782 O O . ILE A 1 93 ? -7.801 9.308 -1.810 1.00 97.69 93 ILE A O 1
ATOM 786 N N . GLU A 1 94 ? -8.313 8.849 0.326 1.00 96.81 94 GLU A N 1
ATOM 787 C CA . GLU A 1 94 ? -9.609 9.537 0.311 1.00 96.81 94 GLU A CA 1
ATOM 788 C C . GLU A 1 94 ? -9.455 11.025 -0.024 1.00 96.81 94 GLU A C 1
ATOM 790 O O . GLU A 1 94 ? -10.187 11.541 -0.867 1.00 96.81 94 GLU A O 1
ATOM 795 N N . THR A 1 95 ? -8.462 11.710 0.554 1.00 96.38 95 THR A N 1
ATOM 796 C CA . THR A 1 95 ? -8.185 13.126 0.255 1.00 96.38 95 THR A CA 1
ATOM 797 C C . THR A 1 95 ? -7.780 13.339 -1.202 1.00 96.38 95 THR A C 1
ATOM 799 O O . THR A 1 95 ? -8.179 14.330 -1.812 1.00 96.38 95 THR A O 1
ATOM 802 N N . TYR A 1 96 ? -6.978 12.434 -1.768 1.00 96.25 96 TYR A N 1
ATOM 803 C CA . TYR A 1 96 ? -6.564 12.515 -3.169 1.00 96.25 96 TYR A CA 1
ATOM 804 C C . TYR A 1 96 ? -7.765 12.388 -4.109 1.00 96.25 96 TYR A C 1
ATOM 806 O O . TYR A 1 96 ? -7.975 13.255 -4.956 1.00 96.25 96 TYR A O 1
ATOM 814 N N . HIS A 1 97 ? -8.589 11.360 -3.909 1.00 94.56 97 HIS A N 1
ATOM 815 C CA . HIS A 1 97 ? -9.765 11.120 -4.746 1.00 94.56 97 HIS A CA 1
ATOM 816 C C . HIS A 1 97 ? -10.848 12.170 -4.535 1.00 94.56 97 HIS A C 1
ATOM 818 O O . HIS A 1 97 ? -11.386 12.669 -5.505 1.00 94.56 97 HIS A O 1
ATOM 824 N N . SER A 1 98 ? -11.076 12.654 -3.315 1.00 92.94 98 SER A N 1
ATOM 825 C CA . SER A 1 98 ? -12.036 13.746 -3.073 1.00 92.94 98 SER A CA 1
ATOM 826 C C . SER A 1 98 ? -11.664 15.048 -3.798 1.00 92.94 98 SER A C 1
ATOM 828 O O . SER A 1 98 ? -12.533 15.854 -4.118 1.00 92.94 98 SER A O 1
ATOM 830 N N . ARG A 1 99 ? -10.367 15.284 -4.043 1.00 91.38 99 ARG A N 1
ATOM 831 C CA . ARG A 1 99 ? -9.880 16.463 -4.779 1.00 91.38 99 ARG A CA 1
ATOM 832 C C . ARG A 1 99 ? -9.948 16.292 -6.295 1.00 91.38 99 ARG A C 1
ATOM 834 O O . ARG A 1 99 ? -10.137 17.291 -6.988 1.00 91.38 99 ARG A O 1
ATOM 841 N N . ASN A 1 100 ? -9.766 15.066 -6.784 1.00 89.69 100 ASN A N 1
ATOM 842 C CA . ASN A 1 100 ? -9.664 14.763 -8.212 1.00 89.69 100 ASN A CA 1
ATOM 843 C C . ASN A 1 100 ? -10.990 14.293 -8.820 1.00 89.69 100 ASN A C 1
ATOM 845 O O . ASN A 1 100 ? -11.285 14.658 -9.950 1.00 89.69 100 ASN A O 1
ATOM 849 N N . ASP A 1 101 ? -11.820 13.587 -8.052 1.00 82.44 101 ASP A N 1
ATOM 850 C CA . ASP A 1 101 ? -13.152 13.106 -8.432 1.00 82.44 101 ASP A CA 1
ATOM 851 C C . ASP A 1 101 ? -14.201 14.223 -8.335 1.00 82.44 101 ASP A C 1
ATOM 853 O O . ASP A 1 101 ? -15.349 13.970 -7.959 1.00 82.44 101 ASP A O 1
ATOM 857 N N . LYS A 1 102 ? -13.837 15.480 -8.640 1.00 72.69 102 LYS A N 1
ATOM 858 C CA . LYS A 1 102 ? -14.869 16.504 -8.837 1.00 72.69 102 LYS A CA 1
ATOM 859 C C . LYS A 1 102 ? -15.865 15.914 -9.835 1.00 72.69 102 LYS A C 1
ATOM 861 O O . LYS A 1 102 ? -15.410 15.435 -10.874 1.00 72.69 102 LYS A O 1
ATOM 866 N N . PRO A 1 103 ? -17.172 15.897 -9.518 1.00 60.16 103 PRO A N 1
ATOM 867 C CA . PRO A 1 103 ? -18.152 15.390 -10.459 1.00 60.16 103 PRO A CA 1
ATOM 868 C C . PRO A 1 103 ? -17.919 16.132 -11.766 1.00 60.16 103 PRO A C 1
ATOM 870 O O . PRO A 1 103 ? -17.724 17.353 -11.724 1.00 60.16 103 PRO A O 1
ATOM 873 N N . ASP A 1 104 ? -17.872 15.393 -12.878 1.00 54.97 104 ASP A N 1
ATOM 874 C CA . ASP A 1 104 ? -17.942 15.980 -14.210 1.00 54.97 104 ASP A CA 1
ATOM 875 C C . ASP A 1 104 ? -19.002 17.065 -14.132 1.00 54.97 104 ASP A C 1
ATOM 877 O O . ASP A 1 104 ? -20.179 16.792 -13.877 1.00 54.97 104 ASP A O 1
ATOM 881 N N . SER A 1 105 ? -18.552 18.318 -14.204 1.00 49.94 105 SER A N 1
ATOM 882 C CA . SER A 1 105 ? -19.465 19.442 -14.241 1.00 49.94 105 SER A CA 1
ATOM 883 C C . SER A 1 105 ? -20.409 19.122 -15.392 1.00 49.94 105 SER A C 1
ATOM 885 O O . SER A 1 105 ? -19.906 18.935 -16.504 1.00 49.94 105 SER A O 1
ATOM 887 N N . PRO A 1 106 ? -21.735 19.021 -15.177 1.00 50.22 106 PRO A N 1
ATOM 888 C CA . PRO A 1 106 ? -22.640 18.894 -16.302 1.00 50.22 106 PRO A CA 1
ATOM 889 C C . PRO A 1 106 ? -22.308 20.056 -17.231 1.00 50.22 106 PRO A C 1
ATOM 891 O O . PRO A 1 106 ? -22.153 21.185 -16.755 1.00 50.22 106 PRO A O 1
ATOM 894 N N . TYR A 1 107 ? -22.063 19.734 -18.502 1.00 48.66 107 TYR A N 1
ATOM 895 C CA . TYR A 1 107 ? -21.794 20.678 -19.579 1.00 48.66 107 TYR A CA 1
ATOM 896 C C . TYR A 1 107 ? -22.575 21.976 -19.334 1.00 48.66 107 TYR A C 1
ATOM 898 O O . TYR A 1 107 ? -23.794 22.012 -19.482 1.00 48.66 107 TYR A O 1
ATOM 906 N N . ILE A 1 108 ? -21.881 23.035 -18.915 1.00 51.97 108 ILE A N 1
ATOM 907 C CA . ILE A 1 108 ? -22.440 24.377 -18.991 1.00 51.97 108 ILE A CA 1
ATOM 908 C C . ILE A 1 108 ? -22.249 24.755 -20.453 1.00 51.97 108 ILE A C 1
ATOM 910 O O . ILE A 1 108 ? -21.113 24.893 -20.910 1.00 51.97 108 ILE A O 1
ATOM 914 N N . GLU A 1 109 ? -23.361 24.836 -21.182 1.00 51.03 109 GLU A N 1
ATOM 915 C CA . GLU A 1 109 ? -23.475 25.476 -22.494 1.00 51.03 109 GLU A CA 1
ATOM 916 C C . GLU A 1 109 ? -22.464 26.636 -22.627 1.00 51.03 109 GLU A C 1
ATOM 918 O O . GLU A 1 109 ? -22.391 27.485 -21.725 1.00 51.03 109 GLU A O 1
ATOM 923 N N . PRO A 1 110 ? -21.679 26.717 -23.718 1.00 47.94 110 PRO A N 1
ATOM 924 C CA . PRO A 1 110 ? -20.778 27.837 -23.958 1.00 47.94 110 PRO A CA 1
ATOM 925 C C . PRO A 1 110 ? -21.614 29.086 -24.273 1.00 47.94 110 PRO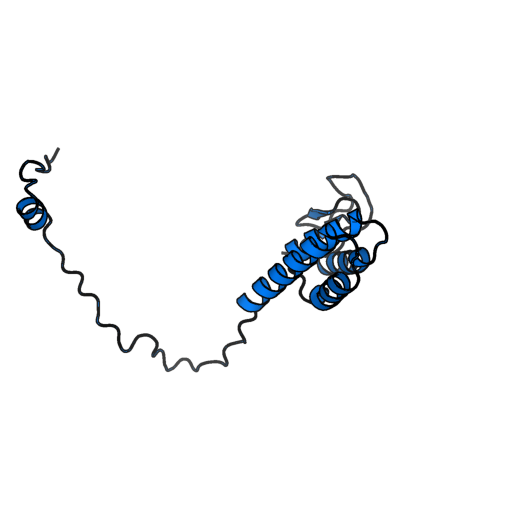 A C 1
ATOM 927 O O . PRO A 1 110 ? -21.836 29.439 -25.426 1.00 47.94 110 PRO A O 1
ATOM 930 N N . GLY A 1 111 ? -22.127 29.737 -23.229 1.00 52.81 111 GLY A N 1
ATOM 931 C CA . GLY A 1 111 ? -23.056 30.854 -23.382 1.00 52.81 111 GLY A CA 1
ATOM 932 C C . GLY A 1 111 ? -23.266 31.735 -22.152 1.00 52.81 111 GLY A C 1
ATOM 933 O O . GLY A 1 111 ? -23.797 32.832 -22.300 1.00 52.81 111 GLY A O 1
ATOM 934 N N . GLN A 1 112 ? -22.832 31.341 -20.948 1.00 51.03 112 GLN A N 1
ATOM 935 C CA . GLN A 1 112 ? -22.927 32.214 -19.769 1.00 51.03 112 GLN A CA 1
ATOM 936 C C . GLN A 1 112 ? -21.700 32.121 -18.859 1.00 51.03 112 GLN A C 1
ATOM 938 O O . GLN A 1 112 ? -21.741 31.622 -17.737 1.00 51.03 112 GLN A O 1
ATOM 943 N N . THR A 1 113 ? -20.602 32.723 -19.308 1.00 51.56 113 THR A N 1
ATOM 944 C CA . THR A 1 113 ? -19.520 33.161 -18.421 1.00 51.56 113 THR A CA 1
ATOM 945 C C . THR A 1 113 ? -20.032 34.320 -17.556 1.00 51.56 113 THR A C 1
ATOM 947 O O . THR A 1 113 ? -19.846 35.489 -17.879 1.00 51.56 113 THR A O 1
ATOM 950 N N . ARG A 1 114 ? -20.715 34.021 -16.445 1.00 52.09 114 ARG A N 1
ATOM 951 C CA . ARG A 1 114 ? -21.075 35.014 -15.410 1.00 52.09 114 ARG A CA 1
ATOM 952 C C . ARG A 1 114 ? -20.257 34.844 -14.125 1.00 52.09 114 ARG A C 1
ATOM 954 O O . ARG A 1 114 ? -20.770 35.043 -13.033 1.00 52.09 114 ARG A O 1
ATOM 961 N N . GLN A 1 115 ? -18.970 34.512 -14.235 1.00 48.12 115 GLN A N 1
ATOM 962 C CA . GLN A 1 115 ? -18.090 34.413 -13.058 1.00 48.12 115 GLN A CA 1
ATOM 963 C C . GLN A 1 115 ? -17.435 35.738 -12.616 1.00 48.12 115 GLN A C 1
ATOM 965 O O . GLN A 1 115 ? -16.754 35.745 -11.598 1.00 48.12 115 GLN A O 1
ATOM 970 N N . TYR A 1 116 ? -17.684 36.867 -13.297 1.00 52.78 116 TYR A N 1
ATOM 971 C CA . TYR A 1 116 ? -17.114 38.175 -12.915 1.00 52.78 116 TYR A CA 1
ATOM 972 C C . TYR A 1 116 ? -18.110 39.344 -12.919 1.00 52.78 116 TYR A C 1
ATOM 974 O O . TYR A 1 116 ? -17.725 40.486 -13.154 1.00 52.78 116 TYR A O 1
ATOM 982 N N . ALA A 1 117 ? -19.393 39.112 -12.645 1.00 52.56 117 ALA A N 1
ATOM 983 C CA . ALA A 1 117 ? -20.293 40.230 -12.367 1.00 52.56 117 ALA A CA 1
ATOM 984 C C . ALA A 1 117 ? -20.299 40.510 -10.857 1.00 52.56 117 ALA A C 1
ATOM 986 O O . ALA A 1 117 ? -21.049 39.874 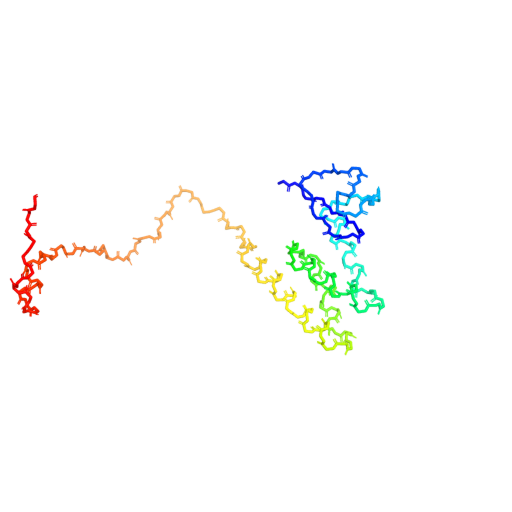-10.125 1.00 52.56 117 ALA A O 1
ATOM 987 N N . LEU A 1 118 ? -19.463 41.477 -10.453 1.00 54.34 118 LEU A N 1
ATOM 988 C CA . LEU A 1 118 ? -19.329 42.130 -9.135 1.00 54.34 118 LEU A CA 1
ATOM 989 C C . LEU A 1 118 ? -18.090 41.751 -8.319 1.00 54.34 118 LEU A C 1
ATOM 991 O O . LEU A 1 118 ? -18.192 41.256 -7.204 1.00 54.34 118 LEU A O 1
ATOM 995 N N . ILE A 1 119 ? -16.917 42.146 -8.812 1.00 53.94 119 ILE A N 1
ATOM 996 C CA . ILE A 1 119 ? -15.926 42.787 -7.942 1.00 53.94 119 ILE A CA 1
ATOM 997 C C . ILE A 1 119 ? -15.428 43.997 -8.726 1.00 53.94 119 ILE A C 1
ATOM 999 O O . ILE A 1 119 ? -14.894 43.845 -9.820 1.00 53.94 119 ILE A O 1
ATOM 1003 N N . SER A 1 120 ? -15.690 45.194 -8.202 1.00 61.72 120 SER A N 1
ATOM 1004 C CA . SER A 1 120 ? -15.153 46.464 -8.695 1.00 61.72 120 SER A CA 1
ATOM 1005 C C . SER A 1 120 ? -13.710 46.296 -9.161 1.00 61.72 120 SER A C 1
ATOM 1007 O O . SER A 1 120 ? -12.893 45.783 -8.392 1.00 61.72 120 SER A O 1
ATOM 1009 N N . GLU A 1 121 ? -13.400 46.738 -10.380 1.00 55.94 121 GLU A N 1
ATOM 1010 C CA . GLU A 1 121 ? -12.025 46.816 -10.868 1.00 55.94 121 GLU A CA 1
ATOM 1011 C C . GLU A 1 121 ? -11.155 47.458 -9.776 1.00 55.94 121 GLU A C 1
ATOM 1013 O O . GLU A 1 121 ? -11.438 48.591 -9.363 1.00 55.94 121 GLU A O 1
ATOM 1018 N N . PRO A 1 122 ? -10.130 46.771 -9.237 1.00 56.12 122 PRO A N 1
ATOM 1019 C CA . PRO A 1 122 ? -9.192 47.436 -8.359 1.00 56.12 122 PRO A CA 1
ATOM 1020 C C . PRO A 1 122 ? -8.425 48.437 -9.220 1.00 56.12 122 PRO A C 1
ATOM 1022 O O . PRO A 1 122 ? -7.459 48.094 -9.900 1.00 56.12 122 PRO A O 1
ATOM 1025 N N . VAL A 1 123 ? -8.875 49.693 -9.203 1.00 53.56 123 VAL A N 1
ATOM 1026 C CA . VAL A 1 123 ? -8.138 50.810 -9.784 1.00 53.56 123 VAL A CA 1
ATOM 1027 C C . VAL A 1 123 ? -6.841 50.915 -8.997 1.00 53.56 123 VAL A C 1
ATOM 1029 O O . VAL A 1 123 ? -6.797 51.440 -7.881 1.00 53.56 123 VAL A O 1
ATOM 1032 N N . CYS A 1 124 ? -5.776 50.364 -9.567 1.00 52.00 124 CYS A N 1
ATOM 1033 C CA . CYS A 1 124 ? -4.445 50.459 -9.008 1.00 52.00 124 CYS A CA 1
ATOM 1034 C C . CYS A 1 124 ? -4.028 51.932 -9.096 1.00 52.00 124 CYS A C 1
ATOM 1036 O O . CYS A 1 124 ? -3.598 52.416 -10.143 1.00 52.00 124 CYS A O 1
ATOM 1038 N N . LYS A 1 125 ? -4.22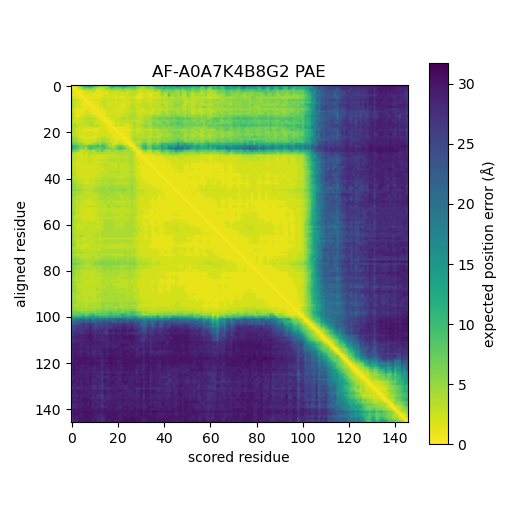9 52.692 -8.013 1.00 62.78 125 LYS A N 1
ATOM 1039 C CA . LYS A 1 125 ? -3.765 54.078 -7.947 1.00 62.78 125 LYS A CA 1
ATOM 1040 C C . LYS A 1 125 ? -2.243 54.042 -7.930 1.00 62.78 125 LYS A C 1
ATOM 1042 O O . LYS A 1 125 ? -1.638 53.705 -6.915 1.00 62.78 125 LYS A O 1
ATOM 1047 N N . ILE A 1 126 ? -1.627 54.393 -9.055 1.00 65.06 126 ILE A N 1
ATOM 1048 C CA . ILE A 1 126 ? -0.186 54.630 -9.136 1.00 65.06 126 ILE A CA 1
ATOM 1049 C C . ILE A 1 126 ? 0.113 55.830 -8.234 1.00 65.06 126 ILE A C 1
ATOM 1051 O O . ILE A 1 126 ? -0.125 56.979 -8.602 1.00 65.06 126 ILE A O 1
ATOM 1055 N N . ILE A 1 127 ? 0.602 55.570 -7.022 1.00 63.12 127 ILE A N 1
ATOM 1056 C CA . ILE A 1 127 ? 1.068 56.628 -6.129 1.00 63.12 127 ILE A CA 1
ATOM 1057 C C . ILE A 1 127 ? 2.511 56.945 -6.530 1.00 63.12 127 ILE A C 1
ATOM 1059 O O . ILE A 1 127 ? 3.374 56.067 -6.441 1.00 63.12 127 ILE A O 1
ATOM 1063 N N . PRO A 1 128 ? 2.826 58.182 -6.949 1.00 66.50 128 PRO A N 1
ATOM 1064 C CA . PRO A 1 128 ? 4.198 58.545 -7.255 1.00 66.50 128 PRO A CA 1
ATOM 1065 C C . PRO A 1 128 ? 5.057 58.401 -5.993 1.00 66.50 128 PRO A C 1
ATOM 1067 O O . PRO A 1 128 ? 4.814 59.055 -4.976 1.00 66.50 128 PRO A O 1
ATOM 1070 N N . ILE A 1 129 ? 6.102 57.572 -6.082 1.00 65.75 129 ILE A N 1
ATOM 1071 C CA . ILE A 1 129 ? 7.009 57.195 -4.979 1.00 65.75 129 ILE A CA 1
ATOM 1072 C C . ILE A 1 129 ? 7.517 58.422 -4.196 1.00 65.75 129 ILE A C 1
ATOM 1074 O O . ILE A 1 129 ? 7.668 58.375 -2.975 1.00 65.75 129 ILE A O 1
ATOM 1078 N N . ARG A 1 130 ? 7.691 59.569 -4.867 1.00 63.41 130 ARG A N 1
ATOM 1079 C CA . ARG A 1 130 ? 8.101 60.839 -4.241 1.00 63.41 130 ARG A CA 1
ATOM 1080 C C . ARG A 1 130 ? 7.161 61.314 -3.125 1.00 63.41 130 ARG A C 1
ATOM 1082 O O . ARG A 1 130 ? 7.648 61.876 -2.147 1.00 63.41 130 ARG A O 1
ATOM 1089 N N . GLN A 1 131 ? 5.847 61.106 -3.244 1.00 65.31 131 GLN A N 1
ATOM 1090 C CA . GLN A 1 131 ? 4.885 61.524 -2.215 1.00 65.31 131 GLN A CA 1
ATOM 1091 C C . GLN A 1 131 ? 4.960 60.625 -0.972 1.00 65.31 131 GLN A C 1
ATOM 1093 O O . GLN A 1 131 ? 4.937 61.126 0.152 1.00 65.31 131 GLN A O 1
ATOM 1098 N N . MET A 1 132 ? 5.147 59.315 -1.162 1.00 63.72 132 MET A N 1
ATOM 1099 C CA . MET A 1 132 ? 5.349 58.368 -0.059 1.00 63.72 132 MET A CA 1
ATOM 1100 C C . MET A 1 132 ? 6.659 58.617 0.693 1.00 63.72 132 MET A C 1
ATOM 1102 O O . MET A 1 132 ? 6.660 58.636 1.925 1.00 63.72 132 MET A O 1
ATOM 1106 N N . LEU A 1 133 ? 7.759 58.853 -0.028 1.00 64.62 133 LEU A N 1
ATOM 1107 C CA . LEU A 1 133 ? 9.064 59.111 0.586 1.00 64.62 133 LEU A CA 1
ATOM 1108 C C . LEU A 1 133 ? 9.081 60.428 1.373 1.00 64.62 133 LEU A C 1
ATOM 1110 O O . LEU A 1 133 ? 9.682 60.480 2.444 1.00 64.62 133 LEU A O 1
ATOM 1114 N N . LYS A 1 134 ? 8.367 61.465 0.902 1.00 65.56 134 LYS A N 1
ATOM 1115 C CA . LYS A 1 134 ? 8.199 62.719 1.654 1.00 65.56 134 LYS A CA 1
ATOM 1116 C C . LYS A 1 134 ? 7.415 62.522 2.954 1.00 65.56 134 LYS A C 1
ATOM 1118 O O . LYS A 1 134 ? 7.835 63.032 3.983 1.00 65.56 134 LYS A O 1
ATOM 1123 N N . LYS A 1 135 ? 6.305 61.774 2.926 1.00 70.50 135 LYS A N 1
ATOM 1124 C CA . LYS A 1 135 ? 5.445 61.572 4.109 1.00 70.50 135 LYS A CA 1
ATOM 1125 C C . LYS A 1 135 ? 6.131 60.769 5.223 1.00 70.50 135 LYS A C 1
ATOM 1127 O O . LYS A 1 135 ? 5.793 60.941 6.385 1.00 70.50 135 LYS A O 1
ATOM 1132 N N . LYS A 1 136 ? 7.089 59.904 4.874 1.00 71.19 136 LYS A N 1
ATOM 1133 C CA . LYS A 1 136 ? 7.841 59.074 5.829 1.00 71.19 136 LYS A CA 1
ATOM 1134 C C . LYS A 1 136 ? 9.231 59.628 6.196 1.00 71.19 136 LYS A C 1
ATOM 1136 O O . LYS A 1 136 ? 10.018 58.917 6.805 1.00 71.19 136 LYS A O 1
ATOM 1141 N N . GLY A 1 137 ? 9.554 60.870 5.820 1.00 69.94 137 GLY A N 1
ATOM 1142 C CA . GLY A 1 137 ? 10.817 61.526 6.199 1.00 69.94 137 GLY A CA 1
ATOM 1143 C C . GLY A 1 137 ? 12.069 61.035 5.456 1.00 69.94 137 GLY A C 1
ATOM 1144 O O . GLY A 1 137 ? 13.185 61.434 5.783 1.00 69.94 137 GLY A O 1
ATOM 1145 N N . TYR A 1 138 ? 11.923 60.216 4.411 1.00 70.75 138 TYR A N 1
ATOM 1146 C CA . TYR A 1 138 ? 13.041 59.634 3.657 1.00 70.75 138 TYR A CA 1
ATOM 1147 C C . TYR A 1 138 ? 13.518 60.538 2.508 1.00 70.75 138 TYR A C 1
ATOM 1149 O O . TYR A 1 138 ? 13.695 60.101 1.370 1.00 70.75 138 TYR A O 1
ATOM 1157 N N . HIS A 1 139 ? 13.729 61.827 2.782 1.00 64.56 139 HIS A N 1
ATOM 1158 C CA . HIS A 1 139 ? 14.095 62.820 1.758 1.00 64.56 139 HIS A CA 1
ATOM 1159 C C . HIS A 1 139 ? 15.490 62.612 1.145 1.00 64.56 139 HIS A C 1
ATOM 1161 O O . HIS A 1 139 ? 15.770 63.131 0.063 1.00 64.56 139 HIS A O 1
ATOM 1167 N N . HIS A 1 140 ? 16.353 61.860 1.829 1.00 67.75 140 HIS A N 1
ATOM 1168 C CA . HIS A 1 140 ? 17.735 61.594 1.433 1.00 67.75 140 HIS A CA 1
ATOM 1169 C C . HIS A 1 140 ? 17.872 60.412 0.459 1.00 67.75 140 HIS A C 1
ATOM 1171 O O . HIS A 1 140 ? 18.902 60.285 -0.199 1.00 67.75 140 HIS A O 1
ATOM 1177 N N . LEU A 1 141 ? 16.831 59.585 0.298 1.00 63.56 141 LEU A N 1
ATOM 1178 C CA . LEU A 1 141 ? 16.803 58.483 -0.668 1.00 63.56 141 LEU A CA 1
ATOM 1179 C C . LEU A 1 141 ? 16.479 59.016 -2.072 1.00 63.56 141 LEU A C 1
ATOM 1181 O O . LEU A 1 141 ? 15.438 58.719 -2.661 1.00 63.56 141 LEU A O 1
ATOM 1185 N N . ARG A 1 142 ? 17.354 59.872 -2.610 1.00 59.50 142 ARG A N 1
ATOM 1186 C CA . ARG A 1 142 ? 17.300 60.251 -4.025 1.00 59.50 142 ARG A CA 1
ATOM 1187 C C . ARG A 1 142 ? 18.010 59.182 -4.844 1.00 59.50 142 ARG A C 1
ATOM 1189 O O . ARG A 1 142 ? 19.188 58.915 -4.634 1.00 59.50 142 ARG A O 1
ATOM 1196 N N . TYR A 1 143 ? 17.290 58.617 -5.807 1.00 60.03 143 TYR A N 1
ATOM 1197 C CA . TYR A 1 143 ? 17.862 57.768 -6.845 1.00 60.03 143 TYR A CA 1
ATOM 1198 C C . TYR A 1 143 ? 18.904 58.581 -7.629 1.00 60.03 143 TYR A C 1
ATOM 1200 O O . TYR A 1 143 ? 18.546 59.519 -8.346 1.00 60.03 143 TYR A O 1
ATOM 1208 N N . LYS A 1 144 ? 20.193 58.271 -7.451 1.00 60.72 144 LYS A N 1
ATOM 1209 C CA . LYS A 1 144 ? 21.253 58.769 -8.332 1.00 60.72 144 LYS A CA 1
ATOM 1210 C C . LYS A 1 144 ? 21.167 57.954 -9.620 1.00 60.72 144 LYS A C 1
ATOM 1212 O O . LYS A 1 144 ? 21.374 56.748 -9.584 1.00 60.72 144 LYS A O 1
ATOM 1217 N N . LYS A 1 145 ? 20.815 58.605 -10.732 1.00 60.12 145 LYS A N 1
ATOM 1218 C CA . LYS A 1 145 ? 20.998 58.020 -12.064 1.00 60.12 145 LYS A CA 1
ATOM 1219 C C . LYS A 1 145 ? 22.506 57.898 -12.291 1.00 60.12 145 LYS A C 1
ATOM 1221 O O . LYS A 1 145 ? 23.184 58.924 -12.291 1.00 60.12 145 LYS A O 1
ATOM 1226 N N . SER A 1 146 ? 22.993 56.667 -12.382 1.00 56.16 146 SER A N 1
ATOM 1227 C CA . SER A 1 146 ? 24.287 56.341 -12.984 1.00 56.16 146 SER A CA 1
ATOM 1228 C C . SER A 1 146 ? 24.166 56.382 -14.499 1.00 56.16 146 SER A C 1
ATOM 1230 O O . SER A 1 146 ? 23.065 56.039 -14.993 1.00 56.16 146 SER A O 1
#

Nearest PDB structures (foldseek):
  5d0b-assembly2_B  TM=9.066E-01  e=2.239E-01  Bacillus subtilis subsp. subtilis str. 168
  5t8y-assembly2_B  TM=9.010E-01  e=3.795E-01  Bacillus subtilis subsp. subtilis str. 168
  5oqo-assembly1_A  TM=5.846E-01  e=2.334E+00  Saccharomyces cerevisiae S288C

pLDDT: mean 83.34, std 17.36, range [47.94, 98.69]

Radius of gyration: 28.0 Å; Cα contacts (8 Å, |Δi|>4): 137; chains: 1; bounding box: 48×76×41 Å

Secondary structure (DSSP, 8-state):
---EEETTT--EESS--SS-TTT---S-EEEHHHHHHHHHHHTT-SSHHHHHHHHHHHHHHT-GGGHHHHHHHHHH---HHHHHHHHHHHHHHHHHHHHH---------TT---S-SSS---------HHHHHHHTT-TT------

Solvent-accessible surface area (backbone atoms only — not comparable to full-atom values): 9029 Å² total; per-residue (Å²): 134,68,50,23,32,32,79,88,79,67,49,77,34,79,56,91,53,76,48,37,93,86,75,66,43,60,64,68,55,28,47,56,66,58,45,50,55,50,30,56,57,25,57,73,42,89,53,66,69,48,26,50,50,18,41,54,52,44,46,71,67,48,54,69,86,46,50,68,61,41,53,50,45,47,71,71,49,80,52,67,67,56,30,52,49,32,51,54,29,48,52,52,34,52,54,51,46,67,70,67,63,57,72,80,70,73,83,73,70,98,80,72,91,71,89,74,86,81,70,80,78,80,77,78,76,84,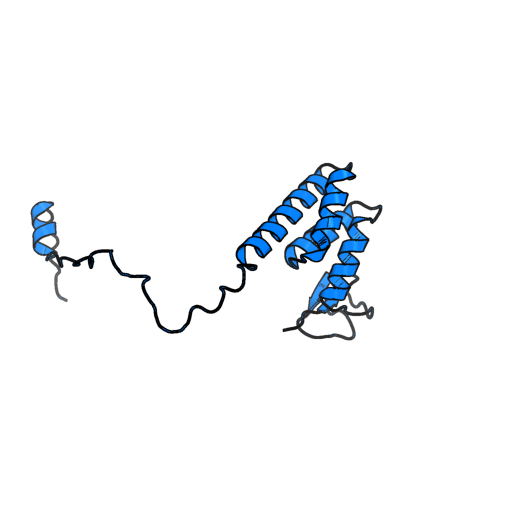71,61,65,70,61,59,32,54,77,70,70,46,73,82,77,65,85,76,85,126